Protein AF-A0A971LPY5-F1 (afdb_monomer_lite)

pLDDT: mean 90.46, std 13.36, range [34.81, 98.44]

Secondary structure (DSSP, 8-state):
----S--PPPPHHHHHHHHHHSTT---EE-S-HHHHHH---TTPEE--TT--SSEEEEEESSSHHHHHHHHHHHHTT-SEEEEEEEGGG--SPPP-

Structure (mmCIF, N/CA/C/O backbone):
data_AF-A0A971LPY5-F1
#
_entry.id   AF-A0A971LPY5-F1
#
loop_
_atom_site.group_PDB
_atom_site.id
_atom_site.type_symbol
_atom_site.label_atom_id
_atom_site.label_alt_id
_atom_site.label_comp_id
_atom_site.label_asym_id
_atom_site.label_entity_id
_atom_site.label_seq_id
_atom_site.pdbx_PDB_ins_code
_atom_site.Cartn_x
_atom_site.Cartn_y
_atom_site.Cartn_z
_atom_site.occupancy
_atom_site.B_iso_or_equiv
_atom_site.auth_seq_id
_atom_site.auth_comp_id
_atom_site.auth_asym_id
_atom_site.auth_atom_id
_atom_site.pdbx_PDB_model_num
ATOM 1 N N . MET A 1 1 ? 6.739 1.864 28.563 1.00 34.81 1 MET A N 1
ATOM 2 C CA . MET A 1 1 ? 7.902 1.005 28.866 1.00 34.81 1 MET A CA 1
ATOM 3 C C . MET A 1 1 ? 7.996 -0.044 27.765 1.00 34.81 1 MET A C 1
ATOM 5 O O . MET A 1 1 ? 7.240 -1.004 27.782 1.00 34.81 1 MET A O 1
ATOM 9 N N . PHE A 1 2 ? 8.803 0.208 26.730 1.00 42.12 2 PHE A N 1
ATOM 10 C CA . PHE A 1 2 ? 9.016 -0.752 25.642 1.00 42.12 2 PHE A CA 1
ATOM 11 C C . PHE A 1 2 ? 9.908 -1.867 26.176 1.00 42.12 2 PHE A C 1
ATOM 13 O O . PHE A 1 2 ? 11.073 -1.622 26.480 1.00 42.12 2 PHE A O 1
ATOM 20 N N . ASN A 1 3 ? 9.347 -3.061 26.359 1.00 38.28 3 ASN A N 1
ATOM 21 C CA . ASN A 1 3 ? 10.114 -4.168 26.901 1.00 38.28 3 ASN A CA 1
ATOM 22 C C . ASN A 1 3 ? 11.098 -4.672 25.836 1.00 38.28 3 ASN A C 1
ATOM 24 O O . ASN A 1 3 ? 10.703 -5.091 24.746 1.00 38.28 3 ASN A O 1
ATOM 28 N N . LEU A 1 4 ? 12.384 -4.559 26.170 1.00 48.94 4 LEU A N 1
ATOM 29 C CA . LEU A 1 4 ? 13.553 -4.799 25.327 1.00 48.94 4 LEU A CA 1
ATOM 30 C C . LEU A 1 4 ? 14.169 -6.183 25.617 1.00 48.94 4 LEU A C 1
ATOM 32 O O . LEU A 1 4 ? 15.385 -6.323 25.679 1.00 48.94 4 LEU A O 1
ATOM 36 N N . PHE A 1 5 ? 13.334 -7.206 25.822 1.00 50.47 5 PHE A N 1
ATOM 37 C CA . PHE A 1 5 ? 13.774 -8.577 26.091 1.00 50.47 5 PHE A CA 1
ATOM 38 C C . PHE A 1 5 ? 13.081 -9.547 25.126 1.00 50.47 5 PHE A C 1
ATOM 40 O O . PHE A 1 5 ? 11.902 -9.848 25.268 1.00 50.47 5 PHE A O 1
ATOM 47 N N . GLY A 1 6 ? 13.835 -9.987 24.111 1.00 51.34 6 GLY A N 1
ATOM 48 C CA . GLY A 1 6 ? 13.539 -11.146 23.263 1.00 51.34 6 GLY A CA 1
ATOM 49 C C . GLY A 1 6 ? 12.284 -11.055 22.392 1.00 51.34 6 GLY A C 1
ATOM 50 O O . GLY A 1 6 ? 11.294 -11.721 22.671 1.00 51.34 6 GLY A O 1
ATOM 51 N N . ARG A 1 7 ? 12.324 -10.322 21.268 1.00 60.00 7 ARG A N 1
ATOM 52 C CA . ARG A 1 7 ? 11.311 -10.508 20.210 1.00 60.00 7 ARG A CA 1
ATOM 53 C C . ARG A 1 7 ? 11.552 -11.845 19.507 1.00 60.00 7 ARG A C 1
ATOM 55 O O . ARG A 1 7 ? 12.144 -11.890 18.431 1.00 60.00 7 ARG A O 1
ATOM 62 N N . GLY A 1 8 ? 11.077 -12.933 20.107 1.00 67.12 8 GLY A N 1
ATOM 63 C CA . GLY A 1 8 ? 10.723 -14.119 19.335 1.00 67.12 8 GLY A CA 1
ATOM 64 C C . GLY A 1 8 ? 9.802 -13.695 18.186 1.00 67.12 8 GLY A C 1
ATOM 65 O O . GLY A 1 8 ? 8.973 -12.792 18.339 1.00 67.12 8 GLY A O 1
ATOM 66 N N . ARG A 1 9 ? 9.999 -14.270 16.999 1.00 82.06 9 ARG A N 1
ATOM 67 C CA . ARG A 1 9 ? 9.154 -13.981 15.837 1.00 82.06 9 ARG A CA 1
ATOM 68 C C . ARG A 1 9 ? 7.719 -14.393 16.177 1.00 82.06 9 ARG A C 1
ATOM 70 O O . ARG A 1 9 ? 7.490 -15.571 16.427 1.00 82.06 9 ARG A O 1
ATOM 77 N N . LYS A 1 10 ? 6.774 -13.445 16.167 1.00 87.88 10 LYS A N 1
ATOM 78 C CA . LYS A 1 10 ? 5.337 -13.754 16.265 1.00 87.88 10 LYS A CA 1
ATOM 79 C C . LYS A 1 10 ? 4.958 -14.722 15.144 1.00 87.88 10 LYS A C 1
ATOM 81 O O . LYS A 1 10 ? 5.376 -14.541 13.995 1.00 87.88 10 LYS A O 1
ATOM 86 N N . THR A 1 11 ? 4.166 -15.731 15.467 1.00 94.88 11 THR A N 1
ATOM 87 C CA . THR A 1 11 ? 3.525 -16.596 14.478 1.00 94.88 11 THR A CA 1
ATOM 88 C C . THR A 1 11 ? 2.436 -15.827 13.726 1.00 94.88 11 THR A C 1
ATOM 90 O O . THR A 1 11 ? 1.959 -14.778 14.167 1.00 94.88 11 THR A O 1
ATOM 93 N N . LEU A 1 12 ? 2.005 -16.362 12.581 1.00 93.56 12 LEU A N 1
ATOM 94 C CA . LEU A 1 12 ? 0.900 -15.772 11.824 1.00 93.56 12 LEU A CA 1
ATOM 95 C C . LEU A 1 12 ? -0.412 -15.787 12.627 1.00 93.56 12 LEU A C 1
ATOM 97 O O . LEU A 1 12 ? -1.157 -14.815 12.581 1.00 93.56 12 LEU A O 1
ATOM 101 N N . MET A 1 13 ? -0.671 -16.849 13.396 1.00 94.50 13 MET A N 1
ATOM 102 C CA . MET A 1 13 ? -1.884 -16.966 14.213 1.00 94.50 13 MET A CA 1
ATOM 103 C C . MET A 1 13 ? -1.936 -15.918 15.330 1.00 94.50 13 MET A C 1
ATOM 105 O O . MET A 1 13 ? -2.966 -15.273 15.511 1.00 94.50 13 MET A O 1
ATOM 109 N N . GLU A 1 14 ? -0.822 -15.692 16.032 1.00 94.44 14 GLU A N 1
ATOM 110 C CA . GLU A 1 14 ? -0.734 -14.642 17.057 1.00 94.44 14 GLU A CA 1
ATOM 111 C C . GLU A 1 14 ? -0.953 -13.253 16.447 1.00 94.44 14 GLU A C 1
ATOM 113 O O . GLU A 1 14 ? -1.736 -12.466 16.973 1.00 94.44 14 GLU A O 1
ATOM 118 N N . ALA A 1 15 ? -0.332 -12.970 15.295 1.00 93.38 15 ALA A N 1
ATOM 119 C CA . ALA A 1 15 ? -0.516 -11.700 14.595 1.00 93.38 15 ALA A CA 1
ATOM 120 C C . ALA A 1 15 ? -1.966 -11.489 14.122 1.00 93.38 15 ALA A C 1
ATOM 122 O O . ALA A 1 15 ? -2.461 -10.364 14.147 1.00 93.38 15 ALA A O 1
ATOM 123 N N . VAL A 1 16 ? -2.664 -12.556 13.715 1.00 94.06 16 VAL A N 1
ATOM 124 C CA . VAL A 1 16 ? -4.092 -12.508 13.361 1.00 94.06 16 VAL A CA 1
ATOM 125 C C . VAL A 1 16 ? -4.954 -12.177 14.568 1.00 94.06 16 VAL A C 1
ATOM 127 O O . VAL A 1 16 ? -5.861 -11.355 14.450 1.00 94.06 16 VAL A O 1
ATOM 130 N N . GLN A 1 17 ? -4.696 -12.809 15.712 1.00 92.56 17 GLN A N 1
ATOM 131 C CA . GLN A 1 17 ? -5.464 -12.549 16.925 1.00 92.56 17 GLN A CA 1
ATOM 132 C C . GLN A 1 17 ? -5.256 -11.110 17.405 1.00 92.56 17 GLN A C 1
ATOM 134 O O . GLN A 1 17 ? -6.220 -10.384 17.632 1.00 92.56 17 GLN A O 1
ATOM 139 N N . GLU A 1 18 ? -4.008 -10.656 17.432 1.00 91.12 18 GLU A N 1
ATOM 140 C CA . GLU A 1 18 ? -3.659 -9.287 17.798 1.00 91.12 18 GLU A CA 1
ATOM 141 C C . GLU A 1 18 ? -4.281 -8.251 16.850 1.00 91.12 18 GLU A C 1
ATOM 143 O O . GLU A 1 18 ? -4.796 -7.228 17.296 1.00 91.12 18 GLU A O 1
ATOM 148 N N . ALA A 1 19 ? -4.309 -8.528 15.542 1.00 90.88 19 ALA A N 1
ATOM 149 C CA . ALA A 1 19 ? -4.922 -7.638 14.558 1.00 90.88 19 ALA A CA 1
ATOM 150 C C . ALA A 1 19 ? -6.442 -7.475 14.740 1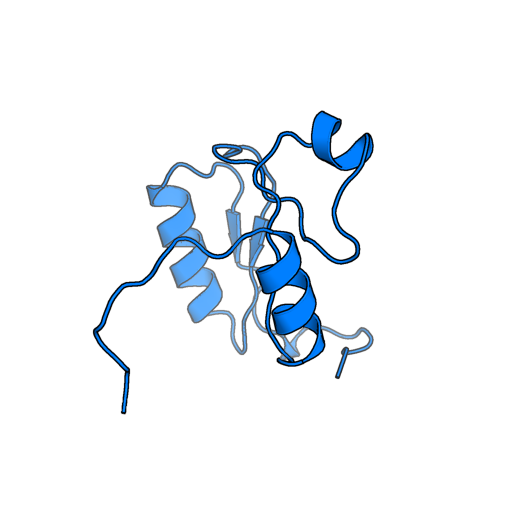.00 90.88 19 ALA A C 1
ATOM 152 O O . ALA A 1 19 ? -6.994 -6.471 14.290 1.00 90.88 19 ALA A O 1
ATOM 153 N N . LYS A 1 20 ? -7.121 -8.434 15.387 1.00 89.50 20 LYS A N 1
ATOM 154 C CA . LYS A 1 20 ? -8.544 -8.313 15.750 1.00 89.50 20 LYS A CA 1
ATOM 155 C C . LYS A 1 20 ? -8.752 -7.415 16.967 1.00 89.50 20 LYS A C 1
ATOM 157 O O . LYS A 1 20 ? -9.765 -6.732 17.052 1.00 89.50 20 LYS A O 1
ATOM 162 N N . GLU A 1 21 ? -7.806 -7.434 17.899 1.00 92.44 21 GLU A N 1
ATOM 163 C CA . GLU A 1 21 ? -7.877 -6.698 19.166 1.00 92.44 21 GLU A CA 1
ATOM 164 C C . GLU A 1 21 ? -7.333 -5.268 19.051 1.00 92.44 21 GLU A C 1
ATOM 166 O O . GLU A 1 21 ? -7.659 -4.415 19.874 1.00 92.44 21 GLU A O 1
ATOM 171 N N . GLN A 1 22 ? -6.522 -4.991 18.026 1.00 90.19 22 GLN A N 1
ATOM 172 C CA . GLN A 1 22 ? -5.877 -3.698 17.809 1.00 90.19 22 GLN A CA 1
ATOM 173 C C . GLN A 1 22 ? -6.369 -3.033 16.515 1.00 90.19 22 GLN A C 1
ATOM 175 O O . GLN A 1 22 ? -5.809 -3.285 15.436 1.00 90.19 22 GLN A O 1
ATOM 180 N N . PRO A 1 23 ? -7.381 -2.143 16.606 1.00 82.38 23 PRO A N 1
ATOM 181 C CA . PRO A 1 23 ? -7.850 -1.354 15.475 1.00 82.38 23 PRO A CA 1
ATOM 182 C C . PRO A 1 23 ? -6.701 -0.620 14.777 1.00 82.38 23 PRO A C 1
ATOM 184 O O . PRO A 1 23 ? -5.820 -0.052 15.418 1.00 82.38 23 PRO A O 1
ATOM 187 N N . GLY A 1 24 ? -6.706 -0.637 13.444 1.00 84.00 24 GLY A N 1
ATOM 188 C CA . GLY A 1 24 ? -5.652 -0.032 12.621 1.00 84.00 24 GLY A CA 1
ATOM 189 C C . GLY A 1 24 ? -4.503 -0.976 12.245 1.00 84.00 24 GLY A C 1
ATOM 190 O O . GLY A 1 24 ? -3.722 -0.645 11.353 1.00 84.00 24 GLY A O 1
ATOM 191 N N . THR A 1 25 ? -4.422 -2.175 12.828 1.00 91.06 25 THR A N 1
ATOM 192 C CA . THR A 1 25 ? -3.430 -3.184 12.423 1.00 91.06 25 THR A CA 1
ATOM 193 C C . THR A 1 25 ? -3.804 -3.813 11.084 1.00 91.06 25 THR A C 1
ATOM 195 O O . THR A 1 25 ? -4.956 -4.204 10.864 1.00 91.06 25 THR A O 1
ATOM 198 N N . ARG A 1 26 ? -2.832 -3.932 10.171 1.00 91.62 26 ARG A N 1
ATOM 199 C CA . ARG A 1 26 ? -3.015 -4.531 8.841 1.00 91.62 26 ARG A CA 1
ATOM 200 C C . ARG A 1 26 ? -2.072 -5.706 8.635 1.00 91.62 26 ARG A C 1
ATOM 202 O O . ARG A 1 26 ? -0.867 -5.582 8.823 1.00 91.62 26 ARG A O 1
ATOM 209 N N . LEU A 1 27 ? -2.640 -6.834 8.216 1.00 95.25 27 LEU A N 1
ATOM 210 C CA . LEU A 1 27 ? -1.876 -7.970 7.716 1.00 95.25 27 LEU A CA 1
ATOM 211 C C . LEU A 1 27 ? -1.575 -7.731 6.239 1.00 95.25 27 LEU A C 1
ATOM 213 O O . LEU A 1 27 ? -2.471 -7.362 5.480 1.00 95.25 27 LEU A O 1
ATOM 217 N N . VAL A 1 28 ? -0.322 -7.933 5.847 1.00 95.56 28 VAL A N 1
ATOM 218 C CA . VAL A 1 28 ? 0.129 -7.772 4.464 1.00 95.56 28 VAL A CA 1
ATOM 219 C C . VAL A 1 28 ? 0.684 -9.107 3.992 1.00 95.56 28 VAL A C 1
ATOM 221 O O . VAL A 1 28 ? 1.643 -9.619 4.567 1.00 95.56 28 VAL A O 1
ATOM 224 N N . ASP A 1 29 ? 0.055 -9.678 2.971 1.00 96.88 29 ASP A N 1
ATOM 225 C CA . ASP A 1 29 ? 0.509 -10.899 2.321 1.00 96.88 29 ASP A CA 1
ATOM 226 C C . ASP A 1 29 ? 1.418 -10.525 1.148 1.00 96.88 29 ASP A C 1
ATOM 228 O O . ASP A 1 29 ? 0.971 -9.927 0.167 1.00 96.88 29 ASP A O 1
ATOM 232 N N . VAL A 1 30 ? 2.703 -10.849 1.280 1.00 96.50 30 VAL A N 1
ATOM 233 C CA . VAL A 1 30 ? 3.751 -10.484 0.317 1.00 96.50 30 VAL A CA 1
ATOM 234 C C . VAL A 1 30 ? 4.010 -11.562 -0.737 1.00 96.50 30 VAL A C 1
ATOM 236 O O . VAL A 1 30 ? 4.968 -11.455 -1.503 1.00 96.50 30 VAL A O 1
ATOM 239 N N . ARG A 1 31 ? 3.181 -12.611 -0.762 1.00 97.12 31 ARG A N 1
ATOM 240 C CA . ARG A 1 31 ? 3.216 -13.665 -1.781 1.00 97.12 31 ARG A CA 1
ATOM 241 C C . ARG A 1 31 ? 2.670 -13.170 -3.120 1.00 97.12 31 ARG A C 1
ATOM 243 O O . ARG A 1 31 ? 2.100 -12.078 -3.206 1.00 97.12 31 ARG A O 1
ATOM 250 N N . SER A 1 32 ? 2.835 -13.987 -4.159 1.00 95.31 32 SER A N 1
ATOM 251 C CA . SER A 1 32 ? 2.294 -13.689 -5.487 1.00 95.31 32 SER A CA 1
ATOM 252 C C . SER A 1 32 ? 0.765 -13.527 -5.466 1.00 95.31 32 SER A C 1
ATOM 254 O O . SER A 1 32 ? 0.082 -14.112 -4.611 1.00 95.31 32 SER A O 1
ATOM 256 N N . PRO A 1 33 ? 0.194 -12.776 -6.424 1.00 94.19 33 PRO A N 1
ATOM 257 C CA . PRO A 1 33 ? -1.253 -12.685 -6.584 1.00 94.19 33 PRO A CA 1
ATOM 258 C C . PRO A 1 33 ? -1.926 -14.054 -6.754 1.00 94.19 33 PRO A C 1
ATOM 260 O O . PRO A 1 33 ? -3.039 -14.261 -6.274 1.00 94.19 33 PRO A O 1
ATOM 263 N N . GLU A 1 34 ? -1.263 -14.999 -7.420 1.00 95.81 34 GLU A N 1
ATOM 264 C CA . GLU A 1 34 ? -1.750 -16.360 -7.652 1.00 95.81 34 GLU A CA 1
ATOM 265 C C . GLU A 1 34 ? -1.889 -17.131 -6.333 1.00 95.81 34 GLU A C 1
ATOM 267 O O . GLU A 1 34 ? -2.951 -17.693 -6.059 1.00 95.81 34 GLU A O 1
ATOM 272 N N . GLU A 1 35 ? -0.856 -17.106 -5.486 1.00 97.50 35 GLU A N 1
ATOM 273 C CA . GLU A 1 35 ? -0.876 -17.733 -4.159 1.00 97.50 35 GLU A CA 1
ATOM 274 C C . GLU A 1 35 ? -1.940 -17.114 -3.250 1.00 97.50 35 GLU A C 1
ATOM 276 O O . GLU A 1 35 ? -2.647 -17.835 -2.544 1.00 97.50 35 GLU A O 1
ATOM 281 N N . TYR A 1 36 ? -2.076 -15.785 -3.277 1.00 97.50 36 TYR A N 1
ATOM 282 C CA . TYR A 1 36 ? -3.088 -15.081 -2.498 1.00 97.50 36 TYR A CA 1
ATOM 283 C C . TYR A 1 36 ? -4.504 -15.465 -2.949 1.00 97.50 36 TYR A C 1
ATOM 285 O O . TYR A 1 36 ? -5.354 -15.776 -2.114 1.00 97.50 36 TYR A O 1
ATOM 293 N N . ARG A 1 37 ? -4.767 -15.522 -4.264 1.00 96.94 37 ARG A N 1
ATOM 294 C CA . ARG A 1 37 ? -6.065 -15.966 -4.810 1.00 96.94 37 ARG A CA 1
ATOM 295 C C . ARG A 1 37 ? -6.378 -17.429 -4.492 1.00 96.94 37 ARG A C 1
ATOM 297 O O . ARG A 1 37 ? -7.547 -17.759 -4.324 1.00 96.94 37 ARG A O 1
ATOM 304 N N . GLY A 1 38 ? -5.360 -18.283 -4.389 1.00 97.50 38 GLY A N 1
ATOM 305 C CA . GLY A 1 38 ? -5.512 -19.682 -3.975 1.00 97.50 38 GLY A CA 1
ATOM 306 C C . GLY A 1 38 ? -5.882 -19.863 -2.498 1.00 97.50 38 GLY A C 1
ATOM 307 O O . GLY A 1 38 ? -6.407 -20.907 -2.121 1.00 97.50 38 GLY A O 1
ATOM 308 N N . GLY A 1 39 ? -5.640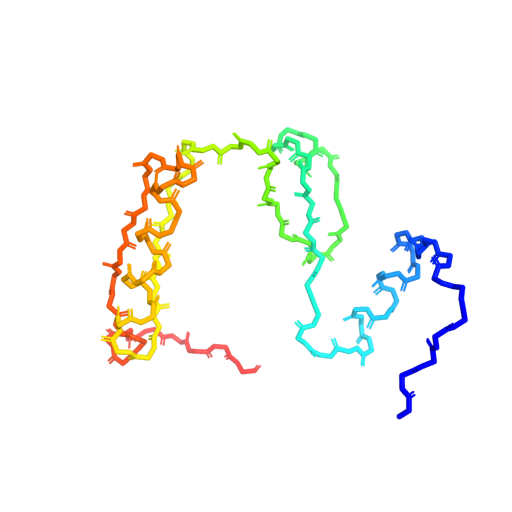 -18.850 -1.663 1.00 97.25 39 GLY A N 1
ATOM 309 C CA . GLY A 1 39 ? -6.030 -18.828 -0.257 1.00 97.25 39 GLY A CA 1
ATOM 310 C C . GLY A 1 39 ? -5.152 -17.886 0.563 1.00 97.25 39 GLY A C 1
ATOM 311 O O . GLY A 1 39 ? -3.923 -17.892 0.452 1.00 97.25 39 GLY A O 1
ATOM 312 N N . HIS A 1 40 ? -5.774 -17.080 1.420 1.00 97.81 40 HIS A N 1
ATOM 313 C CA . HIS A 1 40 ? -5.086 -16.092 2.247 1.00 97.81 40 HIS A CA 1
ATOM 314 C C . HIS A 1 40 ? -5.834 -15.835 3.557 1.00 97.81 40 HIS A C 1
ATOM 316 O O . HIS A 1 40 ? -6.980 -16.244 3.747 1.00 97.81 40 HIS A O 1
ATOM 322 N N . VAL A 1 41 ? -5.167 -15.141 4.477 1.00 97.06 41 VAL A N 1
ATOM 323 C CA . VAL A 1 41 ? -5.759 -14.748 5.756 1.00 97.06 41 VAL A CA 1
ATOM 324 C C . VAL A 1 41 ? -6.852 -13.693 5.532 1.00 97.06 41 VAL A C 1
ATOM 326 O O . VAL A 1 41 ? -6.560 -12.664 4.917 1.00 97.06 41 VAL A O 1
ATOM 329 N N . PRO A 1 42 ? -8.077 -13.879 6.061 1.00 93.50 42 PRO A N 1
ATOM 330 C CA . PRO A 1 42 ? -9.159 -12.913 5.892 1.00 93.50 42 PRO A CA 1
ATOM 331 C C . PRO A 1 42 ? -8.759 -11.487 6.292 1.00 93.50 42 PRO A C 1
ATOM 333 O O . PRO A 1 42 ? -8.238 -11.249 7.382 1.00 93.50 42 PRO A O 1
ATOM 336 N N . GLY A 1 43 ? -9.007 -10.529 5.396 1.00 91.62 43 GLY A N 1
ATOM 337 C CA . GLY A 1 43 ? -8.705 -9.112 5.614 1.00 91.62 43 GLY A CA 1
ATOM 338 C C . GLY A 1 43 ? -7.230 -8.721 5.464 1.00 91.62 43 GLY A C 1
ATOM 339 O O . GLY A 1 43 ? -6.905 -7.553 5.706 1.00 91.62 43 GLY A O 1
ATOM 340 N N . ALA A 1 44 ? -6.340 -9.644 5.080 1.00 96.12 44 ALA A N 1
ATOM 341 C CA . ALA A 1 44 ? -4.978 -9.304 4.673 1.00 96.12 44 ALA A CA 1
ATOM 342 C C . ALA A 1 44 ? -4.981 -8.589 3.317 1.00 96.12 44 ALA A C 1
ATOM 344 O O . ALA A 1 44 ? -5.771 -8.928 2.445 1.00 96.12 44 ALA A O 1
ATOM 345 N N . ILE A 1 45 ? -4.089 -7.623 3.121 1.00 94.38 45 ILE A N 1
ATOM 346 C CA . ILE A 1 45 ? -3.888 -6.945 1.834 1.00 94.38 45 ILE A CA 1
ATOM 347 C C . ILE A 1 45 ? -2.772 -7.673 1.086 1.00 94.38 45 ILE A C 1
ATOM 349 O O . ILE A 1 45 ? -1.706 -7.886 1.662 1.00 94.38 45 ILE A O 1
ATOM 353 N N . ASN A 1 46 ? -2.982 -8.036 -0.180 1.00 94.75 46 ASN A N 1
ATOM 354 C CA . ASN A 1 46 ? -1.896 -8.557 -1.005 1.00 94.75 46 ASN A CA 1
ATOM 355 C C . ASN A 1 46 ? -1.026 -7.404 -1.513 1.00 94.75 46 ASN A C 1
ATOM 357 O O . ASN A 1 46 ? -1.514 -6.516 -2.210 1.00 94.75 46 ASN A O 1
ATOM 361 N N . LEU A 1 47 ? 0.254 -7.423 -1.152 1.00 91.94 47 LEU A N 1
ATOM 362 C CA . LEU A 1 47 ? 1.270 -6.518 -1.678 1.00 91.94 47 LEU A CA 1
ATOM 363 C C . LEU A 1 47 ? 2.508 -7.359 -2.012 1.00 91.94 47 LEU A C 1
ATOM 365 O O . LEU A 1 47 ? 3.407 -7.464 -1.171 1.00 91.94 47 LEU A O 1
ATOM 369 N N . PRO A 1 48 ? 2.526 -8.014 -3.188 1.00 93.44 48 PRO A N 1
ATOM 370 C CA . PRO A 1 48 ? 3.582 -8.943 -3.561 1.00 93.44 48 PRO A CA 1
ATOM 371 C C . PRO A 1 48 ? 4.966 -8.308 -3.459 1.00 93.44 48 PRO A C 1
ATOM 373 O O . PRO A 1 48 ? 5.194 -7.174 -3.894 1.00 93.44 48 PRO A O 1
ATOM 376 N N . LEU A 1 49 ? 5.914 -9.043 -2.881 1.00 91.06 49 LEU A N 1
ATOM 377 C CA . LEU A 1 49 ? 7.270 -8.540 -2.734 1.00 91.06 49 LEU A CA 1
ATOM 378 C C . LEU A 1 49 ? 7.917 -8.365 -4.111 1.00 91.06 49 LEU A C 1
ATOM 380 O O . LEU A 1 49 ? 8.076 -9.323 -4.861 1.00 91.06 49 LEU A O 1
ATOM 384 N N . GLY A 1 50 ? 8.355 -7.144 -4.409 1.00 84.81 50 GLY A N 1
ATOM 385 C CA . GLY A 1 50 ? 9.099 -6.853 -5.632 1.00 84.81 50 GLY A CA 1
ATOM 386 C C . GLY A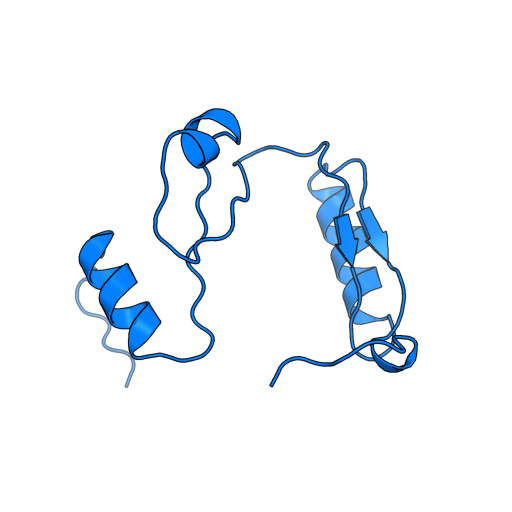 1 50 ? 8.239 -6.597 -6.869 1.00 84.81 50 GLY A C 1
ATOM 387 O O . GLY A 1 50 ? 8.816 -6.334 -7.922 1.00 84.81 50 GLY A O 1
ATOM 388 N N . ASP A 1 51 ? 6.907 -6.589 -6.754 1.00 89.12 51 ASP A N 1
ATOM 389 C CA . ASP A 1 51 ? 6.041 -6.093 -7.825 1.00 89.12 51 ASP A CA 1
ATOM 390 C C . ASP A 1 51 ? 6.143 -4.563 -7.914 1.00 89.12 51 ASP A C 1
ATOM 392 O O . ASP A 1 51 ? 5.518 -3.808 -7.166 1.00 89.12 51 ASP A O 1
ATOM 396 N N . LYS A 1 52 ? 7.001 -4.113 -8.827 1.00 89.75 52 LYS A N 1
ATOM 397 C CA . LYS A 1 52 ? 7.244 -2.698 -9.111 1.00 89.75 52 LYS A CA 1
ATOM 398 C C . LYS A 1 52 ? 6.401 -2.172 -10.274 1.00 89.75 52 LYS A C 1
ATOM 400 O O . LYS A 1 52 ? 6.406 -0.963 -10.508 1.00 89.75 52 LYS A O 1
ATOM 405 N N . THR A 1 53 ? 5.675 -3.045 -10.971 1.00 90.75 53 THR A N 1
ATOM 406 C CA . THR A 1 53 ? 4.827 -2.697 -12.119 1.00 90.75 53 THR A CA 1
ATOM 407 C C . THR A 1 53 ? 3.372 -2.453 -11.704 1.00 90.75 53 THR A C 1
ATOM 409 O O . THR A 1 53 ? 2.557 -2.002 -12.507 1.00 90.75 53 THR A O 1
ATOM 412 N N . ALA A 1 54 ? 3.030 -2.669 -10.432 1.00 88.81 54 ALA A N 1
ATOM 413 C CA . ALA A 1 54 ? 1.734 -2.290 -9.890 1.00 88.81 54 ALA A CA 1
ATOM 414 C C . ALA A 1 54 ? 1.424 -0.789 -10.082 1.00 88.81 54 ALA A C 1
ATOM 416 O O . ALA A 1 54 ? 2.233 0.092 -9.771 1.00 88.81 54 ALA A O 1
ATOM 417 N N . GLN A 1 55 ? 0.200 -0.490 -10.533 1.00 92.81 55 GLN A N 1
ATOM 418 C CA . GLN A 1 55 ? -0.327 0.874 -10.602 1.00 92.81 55 GLN A CA 1
ATOM 419 C C . GLN A 1 55 ? -0.732 1.362 -9.205 1.00 92.81 55 GLN A C 1
ATOM 421 O O . GLN A 1 55 ? -1.686 0.873 -8.605 1.00 92.81 55 GLN A O 1
ATOM 426 N N . LEU A 1 56 ? -0.036 2.385 -8.708 1.00 94.06 56 LEU A N 1
ATOM 427 C CA . LEU A 1 56 ? -0.238 2.981 -7.390 1.00 94.06 56 LEU A CA 1
ATOM 428 C C . LEU A 1 56 ? -0.786 4.408 -7.510 1.00 94.06 56 LEU A C 1
ATOM 430 O O . LEU A 1 56 ? -0.106 5.314 -8.003 1.00 94.06 56 LEU A O 1
ATOM 434 N N . TYR A 1 57 ? -2.003 4.619 -7.010 1.00 97.00 57 TYR A N 1
ATOM 435 C CA . TYR A 1 57 ? -2.577 5.947 -6.795 1.00 97.00 57 TYR A CA 1
ATOM 436 C C . TYR A 1 57 ? -2.460 6.334 -5.324 1.00 97.00 57 TYR A C 1
ATOM 438 O O . TYR A 1 57 ? -2.922 5.623 -4.435 1.00 97.00 57 TYR A O 1
ATOM 446 N N . LEU A 1 58 ? -1.828 7.474 -5.066 1.00 97.69 58 LEU A N 1
ATOM 447 C CA . LEU A 1 58 ? -1.503 7.946 -3.727 1.00 97.69 58 LEU A CA 1
ATOM 448 C C . LEU A 1 58 ? -2.239 9.252 -3.469 1.00 97.69 58 LEU A C 1
ATOM 450 O O . LEU A 1 58 ? -2.097 10.208 -4.228 1.00 97.69 58 LEU A O 1
ATOM 454 N N . TYR A 1 59 ? -2.966 9.326 -2.363 1.00 98.00 59 TYR A N 1
ATOM 455 C CA . TYR A 1 59 ? -3.614 10.549 -1.901 1.00 98.00 59 TYR A CA 1
ATOM 456 C C . TYR A 1 59 ? -3.278 10.791 -0.430 1.00 98.00 59 TYR A C 1
ATOM 458 O O . TYR A 1 59 ? -2.822 9.897 0.283 1.00 98.00 59 TYR A O 1
ATOM 466 N N . CYS A 1 60 ? -3.453 12.021 0.039 1.00 97.62 60 CYS A N 1
ATOM 467 C CA . CYS A 1 60 ? -3.336 12.337 1.463 1.00 97.62 60 CYS A CA 1
ATOM 468 C C . CYS A 1 60 ? -4.333 13.436 1.841 1.00 97.62 60 CYS A C 1
ATOM 470 O O . CYS A 1 60 ? -5.374 13.531 1.215 1.00 97.62 60 CYS A O 1
ATOM 472 N N . ALA A 1 61 ? -4.067 14.273 2.848 1.00 97.44 61 ALA A N 1
ATOM 473 C CA . ALA A 1 61 ? -4.967 15.391 3.163 1.00 97.44 61 ALA A CA 1
ATOM 474 C C . ALA A 1 61 ? -5.034 16.437 2.030 1.00 97.44 61 ALA A C 1
ATOM 476 O O . ALA A 1 61 ? -6.122 16.806 1.606 1.00 97.44 61 ALA A O 1
ATOM 477 N N . SER A 1 62 ? -3.877 16.875 1.521 1.00 97.19 62 SER A N 1
ATOM 478 C CA . SER A 1 62 ? -3.748 17.981 0.554 1.00 97.19 62 SER A CA 1
ATOM 479 C C . SER A 1 62 ? -2.999 17.620 -0.734 1.00 97.19 62 SER A C 1
ATOM 481 O O . SER A 1 62 ? -2.866 18.453 -1.621 1.00 97.19 62 SER A O 1
ATOM 483 N N . GLY A 1 63 ? -2.454 16.406 -0.833 1.00 97.75 63 GLY A N 1
ATOM 484 C CA . GLY A 1 63 ? -1.571 15.975 -1.923 1.00 97.75 63 GLY A CA 1
ATOM 485 C C . GLY A 1 63 ? -0.067 16.106 -1.634 1.00 97.75 63 GLY A C 1
ATOM 486 O O . GLY A 1 63 ? 0.738 15.481 -2.320 1.00 97.75 63 GLY A O 1
ATOM 487 N N . ALA A 1 64 ? 0.351 16.851 -0.604 1.00 98.00 64 ALA A N 1
ATOM 488 C CA . ALA A 1 64 ? 1.779 17.061 -0.323 1.00 98.00 64 ALA A CA 1
ATOM 489 C C . ALA A 1 64 ? 2.509 15.759 0.074 1.00 98.00 64 ALA A C 1
ATOM 491 O O . ALA A 1 64 ? 3.523 15.388 -0.516 1.00 98.00 64 ALA A O 1
ATOM 492 N N . ARG A 1 65 ? 1.961 15.012 1.045 1.00 98.44 65 ARG A N 1
ATOM 493 C CA . ARG A 1 65 ? 2.552 13.742 1.519 1.00 98.44 65 ARG A CA 1
ATOM 494 C C . ARG A 1 65 ? 2.545 12.641 0.460 1.00 98.44 65 ARG A C 1
ATOM 496 O O . ARG A 1 65 ? 3.525 11.914 0.343 1.00 98.44 65 ARG A O 1
ATOM 503 N N . SER A 1 66 ? 1.477 12.536 -0.326 1.00 98.19 66 SER A N 1
ATOM 504 C CA . SER A 1 66 ? 1.387 11.567 -1.419 1.00 98.19 66 SER A CA 1
ATOM 505 C C . SER A 1 66 ? 2.347 11.907 -2.558 1.00 98.19 66 SER A C 1
ATOM 507 O O . SER A 1 66 ? 2.912 10.996 -3.152 1.00 98.19 66 SER A O 1
ATOM 509 N N . GLY A 1 67 ? 2.617 13.193 -2.810 1.00 98.12 67 GLY A N 1
ATOM 510 C CA . GLY A 1 67 ? 3.686 13.625 -3.715 1.00 98.12 67 GLY A CA 1
ATOM 511 C C . GLY A 1 67 ? 5.072 13.160 -3.258 1.00 98.12 67 GLY A C 1
ATOM 512 O O . GLY A 1 67 ? 5.821 12.583 -4.046 1.00 98.12 67 GLY A O 1
ATOM 513 N N . MET A 1 68 ? 5.390 13.329 -1.968 1.00 98.25 68 MET A N 1
ATOM 514 C CA . MET A 1 68 ? 6.644 12.819 -1.391 1.00 98.25 68 MET A CA 1
ATOM 515 C C . MET A 1 68 ? 6.743 11.292 -1.494 1.00 98.25 68 MET A C 1
ATOM 517 O O . MET A 1 68 ? 7.772 10.774 -1.928 1.00 98.25 68 MET A O 1
ATOM 521 N N . ALA A 1 69 ? 5.665 10.578 -1.154 1.00 97.88 69 ALA A N 1
ATOM 522 C CA . ALA A 1 69 ? 5.604 9.122 -1.245 1.00 97.88 69 ALA A CA 1
ATOM 523 C C . ALA A 1 69 ? 5.792 8.626 -2.689 1.00 97.88 69 ALA A C 1
ATOM 525 O O . ALA A 1 69 ? 6.589 7.720 -2.920 1.00 97.88 69 ALA A O 1
ATOM 526 N N . ALA A 1 70 ? 5.144 9.262 -3.672 1.00 97.31 70 ALA A N 1
ATOM 527 C CA . ALA A 1 70 ? 5.320 8.937 -5.088 1.00 97.31 70 ALA A CA 1
ATOM 528 C C . ALA A 1 70 ? 6.786 9.089 -5.522 1.00 97.31 70 ALA A C 1
ATOM 530 O O . ALA A 1 70 ? 7.325 8.224 -6.207 1.00 97.31 70 ALA A O 1
ATOM 531 N N . GLY A 1 71 ? 7.455 10.162 -5.085 1.00 97.06 71 GLY A N 1
ATOM 532 C CA . GLY A 1 71 ? 8.879 10.371 -5.352 1.00 97.06 71 GLY A CA 1
ATOM 533 C C . GLY A 1 71 ? 9.775 9.301 -4.721 1.00 97.06 71 GLY A C 1
ATOM 534 O O . GLY A 1 71 ? 10.729 8.852 -5.353 1.00 97.06 71 GLY A O 1
ATOM 535 N N . MET A 1 72 ? 9.468 8.863 -3.496 1.00 97.19 72 MET A N 1
ATOM 536 C CA . MET A 1 72 ? 10.190 7.770 -2.832 1.00 97.19 72 MET A CA 1
ATOM 537 C C . MET A 1 72 ? 10.007 6.439 -3.565 1.00 97.19 72 MET A C 1
ATOM 539 O O . MET A 1 72 ? 10.996 5.779 -3.868 1.00 97.19 72 MET A O 1
ATOM 543 N N . LEU A 1 73 ? 8.770 6.081 -3.913 1.00 95.38 73 LEU A N 1
ATOM 544 C CA . LEU A 1 73 ? 8.458 4.836 -4.619 1.00 95.38 73 LEU A CA 1
ATOM 545 C C . LEU A 1 73 ? 9.131 4.779 -5.995 1.00 95.38 73 LEU A C 1
ATOM 547 O O . LEU A 1 73 ? 9.753 3.773 -6.328 1.00 95.38 73 LEU A O 1
ATOM 551 N N . ARG A 1 74 ? 9.123 5.885 -6.747 1.00 95.19 74 ARG A N 1
ATOM 552 C CA . ARG A 1 74 ? 9.856 5.983 -8.020 1.00 95.19 74 ARG A CA 1
ATOM 553 C C . ARG A 1 74 ? 11.356 5.749 -7.841 1.00 95.19 74 ARG A C 1
ATOM 555 O O . ARG A 1 74 ? 11.946 4.995 -8.603 1.00 95.19 74 ARG A O 1
ATOM 562 N N . ARG A 1 75 ? 11.979 6.319 -6.798 1.00 96.31 75 ARG A N 1
ATOM 563 C CA . ARG A 1 75 ? 13.400 6.052 -6.477 1.00 96.31 75 ARG A CA 1
ATOM 564 C C . ARG A 1 75 ? 13.663 4.603 -6.068 1.00 96.31 75 ARG A C 1
ATOM 566 O O . ARG A 1 75 ? 14.758 4.103 -6.287 1.00 96.31 75 ARG A O 1
ATOM 573 N N . MET A 1 76 ? 12.672 3.928 -5.492 1.00 93.94 76 MET A N 1
ATOM 574 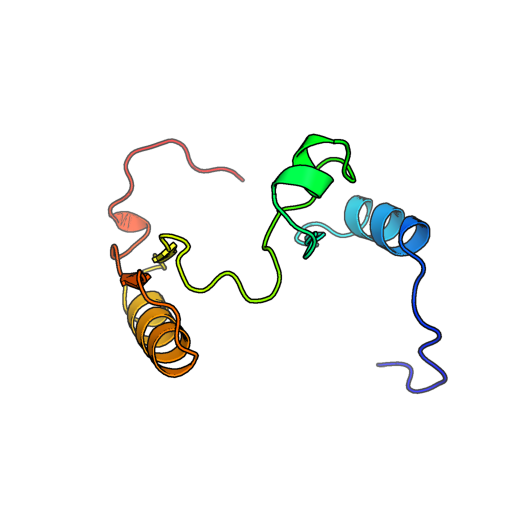C CA . MET A 1 76 ? 12.728 2.496 -5.184 1.00 93.94 76 MET A CA 1
ATOM 575 C C . MET A 1 76 ? 12.469 1.614 -6.418 1.00 93.94 76 MET A C 1
ATOM 577 O O . MET A 1 76 ? 12.576 0.391 -6.321 1.00 93.94 76 MET A O 1
ATOM 581 N N . GLY A 1 77 ? 12.170 2.210 -7.576 1.00 94.31 77 GLY A N 1
ATOM 582 C CA . GLY A 1 77 ? 11.985 1.537 -8.859 1.00 94.31 77 GLY A CA 1
ATOM 583 C C . GLY A 1 77 ? 10.542 1.169 -9.194 1.00 94.31 77 GLY A C 1
ATOM 584 O O . GLY A 1 77 ? 10.355 0.417 -10.136 1.00 94.31 77 GLY A O 1
ATOM 585 N N . TYR A 1 78 ? 9.544 1.650 -8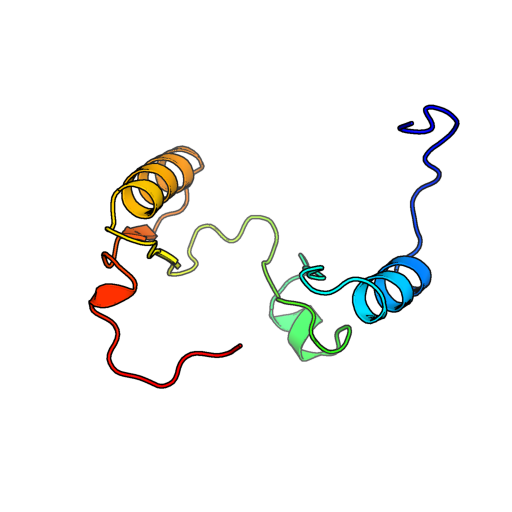.447 1.00 94.94 78 TYR A N 1
ATOM 586 C CA . TYR A 1 78 ? 8.147 1.475 -8.848 1.00 94.94 78 TYR A CA 1
ATOM 587 C C . TYR A 1 78 ? 7.848 2.316 -10.090 1.00 94.94 78 TYR A C 1
ATOM 589 O O . TYR A 1 78 ? 8.088 3.528 -10.107 1.00 94.94 78 TYR A O 1
ATOM 597 N N . GLU A 1 79 ? 7.308 1.667 -11.113 1.00 93.75 79 GLU A N 1
ATOM 598 C CA . GLU A 1 79 ? 7.161 2.226 -12.456 1.00 93.75 79 GLU A CA 1
ATOM 599 C C . GLU A 1 79 ? 5.920 3.117 -1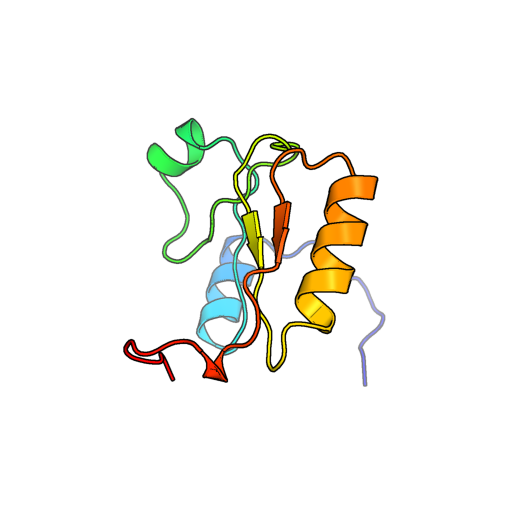2.561 1.00 93.75 79 GLU A C 1
ATOM 601 O O . GLU A 1 79 ? 5.946 4.186 -13.177 1.00 93.75 79 GLU A O 1
ATOM 606 N N . HIS A 1 80 ? 4.842 2.734 -11.876 1.00 94.38 80 HIS A N 1
ATOM 607 C CA . HIS A 1 80 ? 3.527 3.340 -12.052 1.00 94.38 80 HIS A CA 1
ATOM 608 C C . HIS A 1 80 ? 2.998 3.954 -10.751 1.00 94.38 80 HIS A C 1
ATOM 610 O O . HIS A 1 80 ? 2.033 3.480 -10.168 1.00 94.38 80 HIS A O 1
ATOM 616 N N . CYS A 1 81 ? 3.606 5.046 -10.273 1.00 94.81 81 CYS A N 1
ATOM 617 C CA . CYS A 1 81 ? 3.129 5.776 -9.083 1.00 94.81 81 CYS A CA 1
ATOM 618 C C . CYS A 1 81 ? 2.665 7.197 -9.411 1.00 94.81 81 CYS A C 1
ATOM 620 O O . CYS A 1 81 ? 3.440 7.998 -9.952 1.00 94.81 81 CYS A O 1
ATOM 622 N N . ALA A 1 82 ? 1.443 7.547 -9.004 1.00 96.12 82 ALA A N 1
ATOM 623 C CA . ALA A 1 82 ? 0.846 8.862 -9.221 1.00 96.12 82 ALA A CA 1
ATOM 624 C C . ALA A 1 82 ? 0.250 9.454 -7.935 1.00 96.12 82 ALA A C 1
ATOM 626 O O . ALA A 1 82 ? -0.467 8.789 -7.190 1.00 96.12 82 ALA A O 1
ATOM 627 N N . ASN A 1 83 ? 0.528 10.737 -7.696 1.00 97.31 83 ASN A N 1
ATOM 628 C CA . ASN A 1 83 ? -0.161 11.532 -6.684 1.00 97.31 83 ASN A CA 1
ATOM 629 C C . ASN A 1 83 ? -1.507 12.006 -7.247 1.00 97.31 83 ASN A C 1
ATOM 631 O O . ASN A 1 83 ? -1.516 12.709 -8.253 1.00 97.31 83 ASN A O 1
ATOM 635 N N . VAL A 1 84 ? -2.614 11.659 -6.591 1.00 97.69 84 VAL A N 1
ATOM 636 C CA . VAL A 1 84 ? -3.980 12.012 -7.023 1.00 97.69 84 VAL A CA 1
ATOM 637 C C . VAL A 1 84 ? -4.634 13.088 -6.149 1.00 97.69 84 VAL A C 1
ATOM 639 O O . VAL A 1 84 ? -5.827 13.352 -6.264 1.00 97.69 84 VAL A O 1
ATOM 642 N N . GLY A 1 85 ? -3.848 13.752 -5.296 1.00 96.94 85 GLY A N 1
ATOM 643 C CA . GLY A 1 85 ? -4.279 14.928 -4.544 1.00 96.94 85 GLY A CA 1
ATOM 644 C C . GLY A 1 85 ? -4.759 14.636 -3.121 1.00 96.94 85 GLY A C 1
ATOM 645 O O . GLY A 1 85 ? -4.244 13.755 -2.426 1.00 96.94 85 GLY A O 1
ATOM 646 N N . GLY A 1 86 ? -5.682 15.471 -2.645 1.00 97.44 86 GLY A N 1
ATOM 647 C CA . GLY A 1 86 ? -6.201 15.438 -1.282 1.00 97.44 86 GLY A CA 1
ATOM 648 C C . GLY A 1 86 ? -7.510 14.658 -1.150 1.00 97.44 86 GLY A C 1
ATOM 649 O O . GLY A 1 86 ? -8.343 14.676 -2.052 1.00 97.44 86 GLY A O 1
ATOM 650 N N . ILE A 1 87 ? -7.744 14.054 0.014 1.00 97.62 87 ILE A N 1
ATOM 651 C CA . ILE A 1 87 ? -8.999 13.380 0.372 1.00 97.62 87 ILE A CA 1
ATOM 652 C C . ILE A 1 87 ? -10.191 14.342 0.305 1.00 97.62 87 ILE A C 1
ATOM 654 O O . ILE A 1 87 ? -11.299 13.922 0.002 1.00 97.62 87 ILE A O 1
ATOM 658 N N . GLY A 1 88 ? -9.960 15.649 0.484 1.00 96.38 88 GLY A N 1
ATOM 659 C CA . GLY A 1 88 ? -10.979 16.686 0.311 1.00 96.38 88 GLY A CA 1
ATOM 660 C C . GLY A 1 88 ? -11.538 16.801 -1.112 1.00 96.38 88 GLY A C 1
ATOM 661 O O . GLY A 1 88 ? -12.564 17.449 -1.296 1.00 96.38 88 GLY A O 1
ATOM 662 N N . SER A 1 89 ? -10.916 16.173 -2.115 1.00 95.56 89 SER A N 1
ATOM 663 C CA . SER A 1 89 ? -11.444 16.071 -3.485 1.00 95.56 89 SER A CA 1
ATOM 664 C C . SER A 1 89 ? -12.302 14.821 -3.706 1.00 95.56 89 SER A C 1
ATOM 666 O O . SER A 1 89 ? -13.020 14.746 -4.700 1.00 95.56 89 SER A O 1
ATOM 668 N N . TYR A 1 90 ? -12.266 13.848 -2.791 1.00 96.94 90 TYR A N 1
ATOM 669 C CA . TYR A 1 90 ? -13.108 12.660 -2.866 1.00 96.94 90 TYR A CA 1
ATOM 670 C C . TYR A 1 90 ? -14.566 13.024 -2.550 1.00 96.94 90 TYR A C 1
ATOM 672 O O . TYR A 1 90 ? -14.847 13.855 -1.685 1.00 96.94 90 TYR A O 1
ATOM 680 N N . ARG A 1 91 ? -15.506 12.449 -3.303 1.00 96.75 91 ARG A N 1
ATOM 681 C CA . ARG A 1 91 ? -16.953 12.722 -3.187 1.00 96.75 91 ARG A CA 1
ATOM 682 C C . ARG A 1 91 ? -17.772 11.470 -2.864 1.00 96.75 91 ARG A C 1
ATOM 684 O O . ARG A 1 91 ? -18.994 11.534 -2.865 1.00 96.75 91 ARG A O 1
ATOM 691 N N . GLY A 1 92 ? -17.106 10.340 -2.628 1.00 96.12 92 GLY A N 1
ATOM 692 C CA . GLY A 1 92 ? -17.752 9.084 -2.256 1.00 96.12 92 GLY A CA 1
ATOM 693 C C . GLY A 1 92 ? -17.848 8.882 -0.739 1.00 96.12 92 GLY A C 1
ATOM 694 O O . GLY A 1 92 ? -17.413 9.743 0.032 1.00 96.12 92 GLY A O 1
ATOM 695 N N . PRO A 1 93 ? -18.410 7.741 -0.305 1.00 96.00 93 PRO A N 1
ATOM 696 C CA . PRO A 1 93 ? -18.545 7.414 1.108 1.00 96.00 93 PRO A CA 1
ATOM 697 C C . PRO A 1 93 ? -17.178 7.209 1.765 1.00 96.00 93 PRO A C 1
ATOM 699 O O . PRO A 1 93 ? -16.315 6.504 1.240 1.00 96.00 93 PRO A O 1
ATOM 702 N N . LEU A 1 94 ? -16.995 7.809 2.939 1.00 93.62 94 LEU A N 1
ATOM 703 C CA . LEU A 1 94 ? -15.834 7.562 3.789 1.00 93.62 94 LEU A CA 1
ATOM 704 C C . LEU A 1 94 ? -16.119 6.379 4.722 1.00 93.62 94 LEU A C 1
ATOM 706 O O . LEU A 1 94 ? -17.228 6.245 5.236 1.00 93.62 94 LEU A O 1
ATOM 710 N N . ALA A 1 95 ? -15.111 5.535 4.935 1.00 86.69 95 ALA A N 1
ATOM 711 C CA . ALA A 1 95 ? -15.137 4.498 5.961 1.00 86.69 95 ALA A CA 1
ATOM 712 C C . ALA A 1 95 ? -14.632 5.079 7.294 1.00 86.69 95 ALA A C 1
ATOM 714 O O . ALA A 1 95 ? -13.658 5.840 7.288 1.00 86.69 95 ALA A O 1
ATOM 715 N N . TYR A 1 96 ? -15.281 4.715 8.403 1.00 78.06 96 TYR A N 1
ATOM 716 C CA . TYR A 1 96 ? -14.956 5.131 9.773 1.00 78.06 96 TYR A CA 1
ATOM 717 C C . TYR A 1 96 ? -14.746 3.912 10.666 1.00 78.06 96 TYR A C 1
ATOM 719 O O . TYR A 1 96 ? -15.434 2.894 10.419 1.00 78.06 96 TYR A O 1
#

Foldseek 3Di:
DPDPPDPDPDDPVNLLVVPVVDPPDAAEAQDDPVVVVVDDDPRHHYDHPPPLADAAEFEAAFQPVLVVVQVVSVVVPRDHGDRPTHPVPDDDDDDD

Sequence (96 aa):
MFNLFGRGRKTLMEAVQEAKEQPGTRLVDVRSPEEYRGGHVPGAINLPLGDKTAQLYLYCASGARSGMAAGMLRRMGYEHCANVGGIGSYRGPLAY

Radius of gyration: 16.86 Å; chains: 1; bounding box: 32×38×41 Å